Protein AF-A0A3L7WPY3-F1 (afdb_monomer)

Mean predicted aligned error: 15.62 Å

Sequence (156 aa):
MQTVILTTAVMLLVSCTPPAPRAAEPTIIVVPFGSDRTPTAIATAVAVAPARMMLGASKAQVDELLADWASRPDRTSTSTTDVYRYTRGVTMIVAFRNDQAIGVYVIDNPGAGVTGIAPALVAELSTLIGAEPDAADVISDEYGIREFGVGDVTSW

Foldseek 3Di:
DDDDDPDDDPPPPPPPPDPPPPDDDPPPPDDDPDDDDDDPDPPPPPPPPPLDAQAFAFPVVVCVLLVVWDKDWDPPDDPAKTWMWTDDQWIKIFIDGPRGTFKIKIFGDVVSVDQADDPVNQVVVCVNNVHHFDPVQWDADPSGTGMTMDGPPPPD

Structure (mmCIF, N/CA/C/O backbone):
data_AF-A0A3L7WPY3-F1
#
_entry.id   AF-A0A3L7WPY3-F1
#
loop_
_atom_site.group_PDB
_atom_site.id
_atom_site.type_symbol
_atom_site.label_atom_id
_atom_site.label_alt_id
_atom_site.label_comp_id
_atom_site.label_asym_id
_atom_site.label_entity_id
_atom_site.label_seq_id
_atom_site.pdbx_PDB_ins_code
_atom_site.Cartn_x
_atom_site.Cartn_y
_atom_site.Cartn_z
_atom_site.occupancy
_atom_site.B_iso_or_equiv
_atom_site.auth_seq_id
_atom_site.auth_comp_id
_atom_site.auth_asym_id
_atom_site.auth_atom_id
_atom_site.pdbx_PDB_model_num
ATOM 1 N N . MET A 1 1 ? -36.814 70.360 1.724 1.00 39.59 1 MET A N 1
ATOM 2 C CA . MET A 1 1 ? -35.964 69.817 0.641 1.00 39.59 1 MET A CA 1
ATOM 3 C C . MET A 1 1 ? -35.217 68.631 1.233 1.00 39.59 1 MET A C 1
ATOM 5 O O . MET A 1 1 ? -34.336 68.841 2.045 1.00 39.59 1 MET A O 1
ATOM 9 N N . GLN A 1 2 ? -35.859 67.469 1.283 1.00 34.12 2 GLN A N 1
ATOM 10 C CA . GLN A 1 2 ? -35.901 66.398 0.276 1.00 34.12 2 GLN A CA 1
ATOM 11 C C . GLN A 1 2 ? -34.873 65.311 0.629 1.00 34.12 2 GLN A C 1
ATOM 13 O O . GLN A 1 2 ? -33.680 65.434 0.385 1.00 34.12 2 GLN A O 1
ATOM 18 N N . THR A 1 3 ? -35.404 64.274 1.273 1.00 39.56 3 THR A N 1
ATOM 19 C CA . THR A 1 3 ? -34.808 62.970 1.556 1.00 39.56 3 THR A CA 1
ATOM 20 C C . THR A 1 3 ? -34.389 62.276 0.267 1.00 39.56 3 THR A C 1
ATOM 22 O O . THR A 1 3 ? -35.226 62.139 -0.622 1.00 39.56 3 THR A O 1
ATOM 25 N N . VAL A 1 4 ? -33.167 61.742 0.207 1.00 36.12 4 VAL A N 1
ATOM 26 C CA . VAL A 1 4 ? -32.859 60.552 -0.601 1.00 36.12 4 VAL A CA 1
ATOM 27 C C . VAL A 1 4 ? -31.816 59.723 0.150 1.00 36.12 4 VAL A C 1
ATOM 29 O O . VAL A 1 4 ? -30.646 60.084 0.230 1.00 36.12 4 VAL A O 1
ATOM 32 N N . ILE A 1 5 ? -32.263 58.616 0.737 1.00 40.72 5 ILE A N 1
ATOM 33 C CA . ILE A 1 5 ? -31.401 57.554 1.258 1.00 40.72 5 ILE A CA 1
ATOM 34 C C . ILE A 1 5 ? -31.015 56.717 0.034 1.00 40.72 5 ILE A C 1
ATOM 36 O O . ILE A 1 5 ? -31.866 56.021 -0.517 1.00 40.72 5 ILE A O 1
ATOM 40 N N . LEU A 1 6 ? -29.771 56.831 -0.442 1.00 34.12 6 LEU A N 1
ATOM 41 C CA . LEU A 1 6 ? -29.247 55.911 -1.452 1.00 34.12 6 LEU A CA 1
ATOM 42 C C . LEU A 1 6 ? -28.843 54.609 -0.756 1.00 34.12 6 LEU A C 1
ATOM 44 O O . LEU A 1 6 ? -27.791 54.506 -0.130 1.00 34.12 6 LEU A O 1
ATOM 48 N N . THR A 1 7 ? -29.717 53.618 -0.867 1.00 38.09 7 THR A N 1
ATOM 49 C CA . THR A 1 7 ? -29.456 52.224 -0.521 1.00 38.09 7 THR A CA 1
ATOM 50 C C . THR A 1 7 ? -28.472 51.653 -1.540 1.00 38.09 7 THR A C 1
ATOM 52 O O . THR A 1 7 ? -28.854 51.320 -2.661 1.00 38.09 7 THR A O 1
ATOM 55 N N . THR A 1 8 ? -27.194 51.551 -1.181 1.00 42.56 8 THR A N 1
ATOM 56 C CA . THR A 1 8 ? -26.212 50.818 -1.989 1.00 42.56 8 THR A CA 1
ATOM 57 C C . THR A 1 8 ? -26.528 49.329 -1.891 1.00 42.56 8 THR A C 1
ATOM 59 O O . THR A 1 8 ? -26.255 48.683 -0.881 1.00 42.56 8 THR A O 1
ATOM 62 N N . ALA A 1 9 ? -27.151 48.789 -2.936 1.00 40.97 9 ALA A N 1
ATOM 63 C CA . ALA A 1 9 ? -27.364 47.363 -3.097 1.00 40.97 9 ALA A CA 1
ATOM 64 C C . ALA A 1 9 ? -26.007 46.659 -3.260 1.00 40.97 9 ALA A C 1
ATOM 66 O O . ALA A 1 9 ? -25.288 46.884 -4.233 1.00 40.97 9 ALA A O 1
ATOM 67 N N . VAL A 1 10 ? -25.662 45.794 -2.306 1.00 39.97 10 VAL A N 1
ATOM 68 C CA . VAL A 1 10 ? -24.625 44.775 -2.486 1.00 39.97 10 VAL A CA 1
ATOM 69 C C . VAL A 1 10 ? -25.158 43.785 -3.519 1.00 39.97 10 VAL A C 1
ATOM 71 O O . VAL A 1 10 ? -26.059 42.995 -3.244 1.00 39.97 10 VAL A O 1
ATOM 74 N N . MET A 1 11 ? -24.629 43.866 -4.734 1.00 35.91 11 MET A N 1
ATOM 75 C CA . MET A 1 11 ? -24.881 42.895 -5.788 1.00 35.91 11 MET A CA 1
ATOM 76 C C . MET A 1 11 ? -24.088 41.627 -5.453 1.00 35.91 11 MET A C 1
ATOM 78 O O . MET A 1 11 ? -22.892 41.539 -5.725 1.00 35.91 11 MET A O 1
ATOM 82 N N . LEU A 1 12 ? -24.745 40.654 -4.816 1.00 36.09 12 LEU A N 1
ATOM 83 C CA . LEU A 1 12 ? -24.243 39.284 -4.733 1.00 36.09 12 LEU A CA 1
ATOM 84 C C . LEU A 1 12 ? -24.248 38.713 -6.160 1.00 36.09 12 LEU A C 1
ATOM 86 O O . LEU A 1 12 ? -25.277 38.264 -6.663 1.00 36.09 12 LEU A O 1
ATOM 90 N N . LEU A 1 13 ? -23.102 38.748 -6.837 1.00 35.34 13 LEU A N 1
ATOM 91 C CA . LEU A 1 13 ? -22.866 37.907 -8.006 1.00 35.34 13 LEU A CA 1
ATOM 92 C C . LEU A 1 13 ? -22.699 36.470 -7.504 1.00 35.34 13 LEU A C 1
ATOM 94 O O . LEU A 1 13 ? -21.599 36.003 -7.225 1.00 35.34 13 LEU A O 1
ATOM 98 N N . VAL A 1 14 ? -23.826 35.772 -7.359 1.00 41.03 14 VAL A N 1
ATOM 99 C CA . VAL A 1 14 ? -23.842 34.310 -7.365 1.00 41.03 14 VAL A CA 1
ATOM 100 C C . VAL A 1 14 ? -23.455 33.903 -8.781 1.00 41.03 14 VAL A C 1
ATOM 102 O O . VAL A 1 14 ? -24.296 33.859 -9.678 1.00 41.03 14 VAL A O 1
ATOM 105 N N . SER A 1 15 ? -22.168 33.644 -9.001 1.00 34.88 15 SER A N 1
ATOM 106 C CA . SER A 1 15 ? -21.722 32.886 -10.166 1.00 34.88 15 SER A CA 1
ATOM 107 C C . SER A 1 15 ? -22.283 31.477 -10.023 1.00 34.88 15 SER A C 1
ATOM 109 O O . SER A 1 15 ? -21.676 30.594 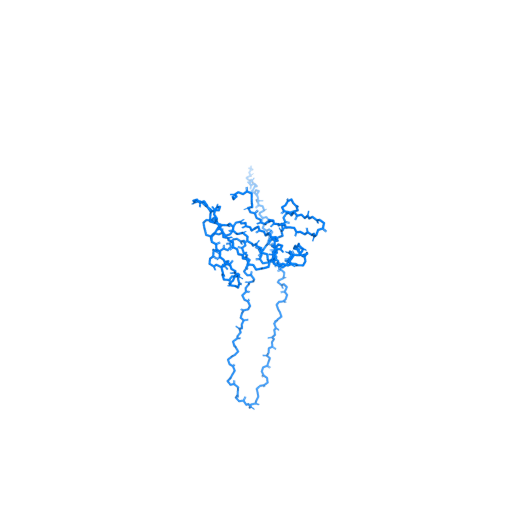-9.421 1.00 34.88 15 SER A O 1
ATOM 111 N N . CYS A 1 16 ? -23.498 31.289 -10.531 1.00 35.88 16 CYS A N 1
ATOM 112 C CA . CYS A 1 16 ? -24.080 29.987 -10.789 1.00 35.88 16 CYS A CA 1
ATOM 113 C C . CYS A 1 16 ? -23.313 29.409 -11.984 1.00 35.88 16 CYS A C 1
ATOM 115 O O . CYS A 1 16 ? -23.744 29.507 -13.130 1.00 35.88 16 CYS A O 1
ATOM 117 N N . THR A 1 17 ? -22.106 28.905 -11.729 1.00 46.78 17 THR A N 1
ATOM 118 C CA . THR A 1 17 ? -21.395 28.085 -12.703 1.00 46.78 17 THR A CA 1
ATOM 119 C C . THR A 1 17 ? -22.249 26.832 -12.891 1.00 46.78 17 THR A C 1
ATOM 121 O O . THR A 1 17 ? -22.473 26.118 -11.908 1.00 46.78 17 THR A O 1
ATOM 124 N N . PRO A 1 18 ? -22.788 26.562 -14.092 1.00 49.62 18 PRO A N 1
ATOM 125 C CA . PRO A 1 18 ? -23.481 25.306 -14.325 1.00 49.62 18 PRO A CA 1
ATOM 126 C C . PRO A 1 18 ? -22.489 24.168 -14.053 1.00 49.62 18 PRO A C 1
ATOM 128 O O . PRO A 1 18 ? -21.323 24.289 -14.447 1.00 49.62 18 PRO A O 1
ATOM 131 N N . PRO A 1 19 ? -22.889 23.070 -13.386 1.00 47.84 19 PRO A N 1
ATOM 132 C CA . PRO A 1 19 ? -22.050 21.885 -13.385 1.00 47.84 19 PRO A CA 1
ATOM 133 C C . PRO A 1 19 ? -21.775 21.526 -14.848 1.00 47.84 19 PRO A C 1
ATOM 135 O O . PRO A 1 19 ? -22.696 21.493 -15.669 1.00 47.84 19 PRO A O 1
ATOM 138 N N . ALA A 1 20 ? -20.491 21.353 -15.163 1.00 45.81 20 ALA A N 1
ATOM 139 C CA . ALA A 1 20 ? -19.997 20.992 -16.483 1.00 45.81 20 ALA A CA 1
ATOM 140 C C . ALA A 1 20 ? -20.884 19.905 -17.119 1.00 45.81 20 ALA A C 1
ATOM 142 O O . ALA A 1 20 ? -21.354 19.017 -16.397 1.00 45.81 20 ALA A O 1
ATOM 143 N N . PRO A 1 21 ? -21.134 19.953 -18.443 1.00 44.84 21 PRO A N 1
ATOM 144 C CA . PRO A 1 21 ? -21.927 18.931 -19.105 1.00 44.84 21 PRO A CA 1
ATOM 145 C C . PRO A 1 21 ? -21.288 17.578 -18.810 1.00 44.84 21 PRO A C 1
ATOM 147 O O . PRO A 1 21 ? -20.135 17.332 -19.169 1.00 44.84 21 PRO A O 1
ATOM 150 N N . ARG A 1 22 ? -22.036 16.730 -18.094 1.00 43.66 22 ARG A N 1
ATOM 151 C CA . ARG A 1 22 ? -21.692 15.330 -17.874 1.00 43.66 22 ARG A CA 1
ATOM 152 C C . ARG A 1 22 ? -21.294 14.755 -19.226 1.00 43.66 22 ARG A C 1
ATOM 154 O O . ARG A 1 22 ? -22.096 14.780 -20.161 1.00 43.66 22 ARG A O 1
ATOM 161 N N . ALA A 1 23 ? -20.044 14.309 -19.322 1.00 44.44 23 ALA A N 1
ATOM 162 C CA . ALA A 1 23 ? -19.583 13.506 -20.437 1.00 44.44 23 ALA A CA 1
ATOM 163 C C . ALA A 1 23 ? -20.633 12.417 -20.673 1.00 44.44 23 ALA A C 1
ATOM 165 O O . ALA A 1 23 ? -21.036 11.733 -19.733 1.00 44.44 23 ALA A O 1
ATOM 166 N N . ALA A 1 24 ? -21.141 12.377 -21.901 1.00 46.28 24 ALA A N 1
ATOM 167 C CA . ALA A 1 24 ? -22.245 11.538 -22.320 1.00 46.28 24 ALA A CA 1
ATOM 168 C C . ALA A 1 24 ? -22.048 10.095 -21.839 1.00 46.28 24 ALA A C 1
ATOM 170 O O . ALA A 1 24 ? -21.185 9.372 -22.334 1.00 46.28 24 ALA A O 1
ATOM 171 N N . GLU A 1 25 ? -22.867 9.679 -20.879 1.00 49.03 25 GLU A N 1
ATOM 172 C CA . GLU A 1 25 ? -23.068 8.268 -20.587 1.00 49.03 25 GLU A CA 1
ATOM 173 C C . GLU A 1 25 ? -23.710 7.657 -21.845 1.00 49.03 25 GLU A C 1
ATOM 175 O O . GLU A 1 25 ? -24.690 8.221 -22.353 1.00 49.03 25 GLU A O 1
ATOM 180 N N . PRO A 1 26 ? -23.180 6.558 -22.415 1.00 42.28 26 PRO A N 1
ATOM 181 C CA . PRO A 1 26 ? -23.787 5.949 -23.587 1.00 42.28 26 PRO A CA 1
ATOM 182 C C . PRO A 1 26 ? -25.178 5.436 -23.205 1.00 42.28 26 PRO A C 1
ATOM 184 O O . PRO A 1 26 ? -25.334 4.376 -22.603 1.00 42.28 26 PRO A O 1
ATOM 187 N N . THR A 1 27 ? -26.209 6.204 -23.555 1.00 39.09 27 THR A N 1
ATOM 188 C CA . THR A 1 27 ? -27.598 5.757 -23.468 1.00 39.09 27 THR A CA 1
ATOM 189 C C . THR A 1 27 ? -27.799 4.728 -24.573 1.00 39.09 27 THR A C 1
ATOM 191 O O . THR A 1 27 ? -28.094 5.069 -25.718 1.00 39.09 27 THR A O 1
ATOM 194 N N . ILE A 1 28 ? -27.594 3.451 -24.254 1.00 48.25 28 ILE A N 1
ATOM 195 C CA . ILE A 1 28 ? -27.976 2.355 -25.142 1.00 48.25 28 ILE A CA 1
ATOM 196 C C . ILE A 1 28 ? -29.502 2.250 -25.076 1.00 48.25 28 ILE A C 1
ATOM 198 O O . ILE A 1 28 ? -30.066 1.658 -24.158 1.00 48.25 28 ILE A O 1
ATOM 202 N N . ILE A 1 29 ? -30.184 2.850 -26.052 1.00 45.78 29 ILE A N 1
ATOM 203 C CA . ILE A 1 29 ? -31.617 2.638 -26.264 1.00 45.78 29 ILE A CA 1
ATOM 204 C C . ILE A 1 29 ? -31.768 1.288 -26.969 1.00 45.78 29 ILE A C 1
ATOM 206 O O . ILE A 1 29 ? -31.647 1.192 -28.190 1.00 45.78 29 ILE A O 1
ATOM 210 N N . VAL A 1 30 ? -32.015 0.225 -26.203 1.00 43.09 3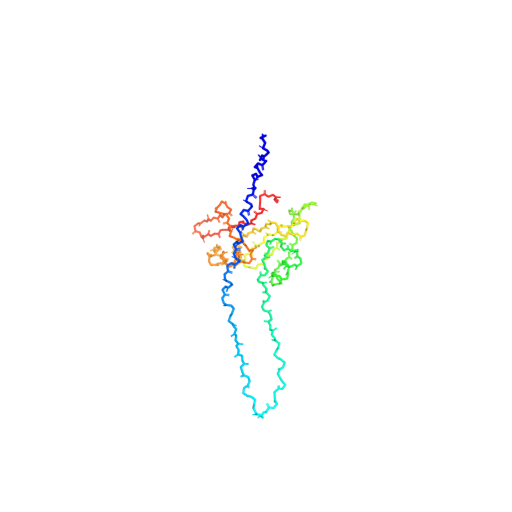0 VAL A N 1
ATOM 211 C CA . VAL A 1 30 ? -32.445 -1.058 -26.769 1.00 43.09 30 VAL A CA 1
ATOM 212 C C . VAL A 1 30 ? -33.935 -0.951 -27.080 1.00 43.09 30 VAL A C 1
ATOM 214 O O . VAL A 1 30 ? -34.772 -0.998 -26.182 1.00 43.09 30 VAL A O 1
ATOM 217 N N . VAL A 1 31 ? -34.274 -0.789 -28.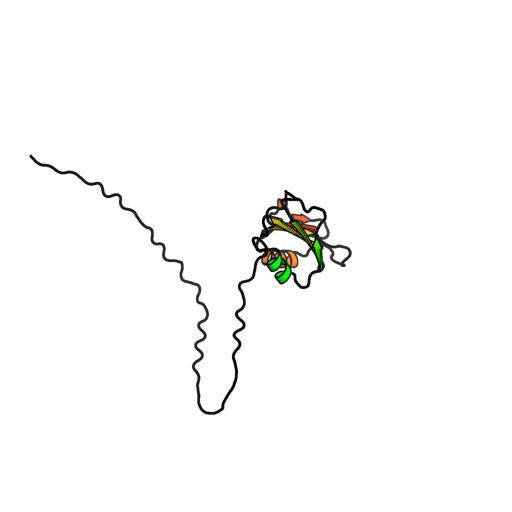358 1.00 35.69 31 VAL A N 1
ATOM 218 C CA . VAL A 1 31 ? -35.654 -0.913 -28.846 1.00 35.69 31 VAL A CA 1
ATOM 219 C C . VAL A 1 31 ? -35.963 -2.408 -28.992 1.00 35.69 31 VAL A C 1
ATOM 221 O O . VAL A 1 31 ? -35.287 -3.073 -29.782 1.00 35.69 31 VAL A O 1
ATOM 224 N N . PRO A 1 32 ? -36.939 -2.988 -28.271 1.00 42.69 32 PRO A N 1
ATOM 225 C CA . PRO A 1 32 ? -37.297 -4.378 -28.496 1.00 42.69 32 PRO A CA 1
ATOM 226 C C . PRO A 1 32 ? -38.131 -4.485 -29.777 1.00 42.69 32 PRO A C 1
ATOM 228 O O . PRO A 1 32 ? -39.295 -4.088 -29.808 1.00 42.69 32 PRO A O 1
ATOM 231 N N . PHE A 1 33 ? -37.570 -5.081 -30.831 1.00 34.38 33 PHE A N 1
ATOM 232 C CA . PHE A 1 33 ? -38.401 -5.742 -31.837 1.00 34.38 33 PHE A CA 1
ATOM 233 C C . PHE A 1 33 ? -38.902 -7.051 -31.227 1.00 34.38 33 PHE A C 1
ATOM 235 O O . PHE A 1 33 ? -38.246 -8.088 -31.282 1.00 34.38 33 PHE A O 1
ATOM 242 N N . GLY A 1 34 ? -40.059 -6.974 -30.575 1.00 37.75 34 GLY A N 1
ATOM 243 C CA . GLY A 1 34 ? -40.808 -8.141 -30.149 1.00 37.75 34 GLY A CA 1
ATOM 244 C C . GLY A 1 34 ? -41.711 -8.615 -31.277 1.00 37.75 34 GLY A C 1
ATOM 245 O O . GLY A 1 34 ? -42.620 -7.896 -31.683 1.00 37.75 34 GLY A O 1
ATOM 246 N N . SER A 1 35 ? -41.508 -9.843 -31.737 1.00 45.38 35 SER A N 1
ATOM 247 C CA . SER A 1 35 ? -42.625 -10.762 -31.951 1.00 45.38 35 SER A CA 1
ATOM 248 C C . SER A 1 35 ? -42.115 -12.195 -31.881 1.00 45.38 35 SER A C 1
ATOM 250 O O . SER A 1 35 ? -41.256 -12.604 -32.655 1.00 45.38 35 SER A O 1
ATOM 252 N N . ASP A 1 36 ? -42.677 -12.917 -30.917 1.00 47.09 36 ASP A N 1
ATOM 253 C CA . ASP A 1 36 ? -42.679 -14.371 -30.806 1.00 47.09 36 ASP A CA 1
ATOM 254 C C . ASP A 1 36 ? -41.328 -15.082 -30.677 1.00 47.09 36 ASP A C 1
ATOM 256 O O . ASP A 1 36 ? -40.771 -15.624 -31.631 1.00 47.09 36 ASP A O 1
ATOM 260 N N . ARG A 1 37 ? -40.848 -15.138 -29.432 1.00 44.84 37 ARG A N 1
ATOM 261 C CA . ARG A 1 37 ? -40.338 -16.347 -28.759 1.00 44.84 37 ARG A CA 1
ATOM 262 C C . ARG A 1 37 ? -39.927 -15.942 -27.354 1.00 44.84 37 ARG A C 1
ATOM 264 O O . ARG A 1 37 ? -39.049 -15.105 -27.190 1.00 44.84 37 ARG A O 1
ATOM 271 N N . THR A 1 38 ? -40.584 -16.511 -26.353 1.00 48.50 38 THR A N 1
ATOM 272 C CA . THR A 1 38 ? -40.305 -16.315 -24.928 1.00 48.50 38 THR A CA 1
ATOM 273 C C . THR A 1 38 ? -38.801 -16.372 -24.635 1.00 48.50 38 THR A C 1
ATOM 275 O O . THR A 1 38 ? -38.193 -17.413 -24.891 1.00 48.50 38 THR A O 1
ATOM 278 N N . PRO A 1 39 ? -38.199 -15.333 -24.027 1.00 44.06 39 PRO A N 1
ATOM 279 C CA . PRO A 1 39 ? -36.943 -15.496 -23.325 1.00 44.06 39 PRO A CA 1
ATOM 280 C C . PRO A 1 39 ? -37.143 -15.088 -21.866 1.00 44.06 39 PRO A C 1
ATOM 282 O O . PRO A 1 39 ? -37.192 -13.908 -21.519 1.00 44.06 39 PRO A O 1
ATOM 285 N N . THR A 1 40 ? -37.217 -16.084 -20.987 1.00 45.31 40 THR A N 1
ATOM 286 C CA . THR A 1 40 ? -36.824 -15.892 -19.592 1.00 45.31 40 THR A CA 1
ATOM 287 C C . THR A 1 40 ? -35.322 -15.616 -19.600 1.00 45.31 40 THR A C 1
ATOM 289 O O . THR A 1 40 ? -34.518 -16.542 -19.611 1.00 45.31 40 THR A O 1
ATOM 292 N N . ALA A 1 41 ? -34.934 -14.346 -19.654 1.00 45.06 41 ALA A N 1
ATOM 293 C CA . ALA A 1 41 ? -33.560 -13.919 -19.441 1.00 45.06 41 ALA A CA 1
ATOM 294 C C . ALA A 1 41 ? -33.583 -12.775 -18.431 1.00 45.06 41 ALA A C 1
ATOM 296 O O . ALA A 1 41 ? -33.876 -11.626 -18.753 1.00 45.06 41 ALA A O 1
ATOM 297 N N . ILE A 1 42 ? -33.319 -13.131 -17.176 1.00 39.78 42 ILE A N 1
ATOM 298 C CA . ILE A 1 42 ? -33.053 -12.190 -16.097 1.00 39.78 42 ILE A CA 1
ATOM 299 C C . ILE A 1 42 ? -31.701 -11.567 -16.447 1.00 39.78 42 ILE A C 1
ATOM 301 O O . ILE A 1 42 ? -30.656 -12.184 -16.254 1.00 39.78 42 ILE A O 1
ATOM 305 N N . ALA A 1 43 ? -31.717 -10.387 -17.062 1.00 40.34 43 ALA A N 1
ATOM 306 C CA . ALA A 1 43 ? -30.509 -9.609 -17.267 1.00 40.34 43 ALA A CA 1
ATOM 307 C C . ALA A 1 43 ? -30.056 -9.098 -15.895 1.00 40.34 43 ALA A C 1
ATOM 309 O O . ALA A 1 43 ? -30.480 -8.038 -15.438 1.00 40.34 43 ALA A O 1
ATOM 310 N N . THR A 1 44 ? -29.228 -9.885 -15.207 1.00 43.66 44 THR A N 1
ATOM 311 C CA . THR A 1 44 ? -28.453 -9.402 -14.067 1.00 43.66 44 THR A CA 1
ATOM 312 C C . THR A 1 44 ? -27.486 -8.359 -14.610 1.00 43.66 44 THR A C 1
ATOM 314 O O . THR A 1 44 ? -26.420 -8.686 -15.128 1.00 43.66 44 THR A O 1
ATOM 317 N N . ALA A 1 45 ? -27.892 -7.094 -14.546 1.00 46.25 45 ALA A N 1
ATOM 318 C CA . ALA A 1 45 ? -26.993 -5.973 -14.718 1.00 46.25 45 ALA A CA 1
ATOM 319 C C . ALA A 1 45 ? -25.938 -6.075 -13.612 1.00 46.25 45 ALA A C 1
ATOM 321 O O . ALA A 1 45 ? -26.213 -5.788 -12.447 1.00 46.25 45 ALA A O 1
ATOM 322 N N . VAL A 1 46 ? -24.741 -6.542 -13.963 1.00 40.44 46 VAL A N 1
ATOM 323 C CA . VAL A 1 46 ? -23.575 -6.409 -13.094 1.00 40.44 46 VAL A CA 1
ATOM 324 C C . VAL A 1 46 ? -23.249 -4.923 -13.087 1.00 40.44 46 VAL A C 1
ATOM 326 O O . VAL A 1 46 ? -22.601 -4.408 -13.996 1.00 40.44 46 VAL A O 1
ATOM 329 N N . ALA A 1 47 ? -23.787 -4.213 -12.098 1.00 39.84 47 ALA A N 1
ATOM 330 C CA . ALA A 1 47 ? -23.340 -2.874 -11.778 1.00 39.84 47 ALA A CA 1
ATOM 331 C C . ALA A 1 47 ? -21.838 -2.968 -11.493 1.00 39.84 47 ALA A C 1
ATOM 333 O O . ALA A 1 47 ? -21.426 -3.595 -10.516 1.00 39.84 47 ALA A O 1
ATOM 334 N N . VAL A 1 48 ? -21.016 -2.399 -12.374 1.00 43.03 48 VAL A N 1
ATOM 335 C CA . VAL A 1 48 ? -19.591 -2.222 -12.105 1.00 43.03 48 VAL A CA 1
ATOM 336 C C . VAL A 1 48 ? -19.524 -1.215 -10.963 1.00 43.03 48 VAL A C 1
ATOM 338 O O . VAL A 1 48 ? -19.787 -0.028 -11.159 1.00 43.03 48 VAL A O 1
ATOM 341 N N . ALA A 1 49 ? -19.299 -1.713 -9.746 1.00 44.88 49 ALA A N 1
ATOM 342 C CA . ALA A 1 49 ? -19.115 -0.878 -8.570 1.00 44.88 49 ALA A CA 1
ATOM 343 C C . ALA A 1 49 ? -18.026 0.170 -8.867 1.00 44.88 49 ALA A C 1
ATOM 345 O O . ALA A 1 49 ? -17.072 -0.151 -9.584 1.00 44.88 49 ALA A O 1
ATOM 346 N N . PRO A 1 50 ? -18.143 1.408 -8.349 1.00 49.84 50 PRO A N 1
ATOM 347 C CA . PRO A 1 50 ? -17.065 2.381 -8.488 1.00 49.84 50 PRO A CA 1
ATOM 348 C C . PRO A 1 50 ? -15.769 1.735 -7.995 1.00 49.84 50 PRO A C 1
ATOM 350 O O . PRO A 1 50 ? -15.797 1.037 -6.977 1.00 49.84 50 PRO A O 1
ATOM 353 N N . ALA A 1 51 ? -14.669 1.929 -8.729 1.00 57.72 51 ALA A N 1
ATOM 354 C CA . ALA A 1 51 ? -13.357 1.433 -8.327 1.00 57.72 51 ALA A CA 1
ATOM 355 C C . ALA A 1 51 ? -13.095 1.898 -6.888 1.00 57.72 51 ALA A C 1
ATOM 357 O O . ALA A 1 51 ? -12.937 3.093 -6.635 1.00 57.72 51 ALA A O 1
ATOM 358 N N . ARG A 1 52 ? -13.173 0.969 -5.929 1.00 67.00 52 ARG A N 1
ATOM 359 C CA . ARG A 1 52 ? -12.940 1.282 -4.522 1.00 67.00 52 ARG A CA 1
ATOM 360 C C . ARG A 1 52 ? -11.441 1.524 -4.389 1.00 67.00 52 ARG A C 1
ATOM 362 O O . ARG A 1 52 ? -10.653 0.616 -4.621 1.00 67.00 52 ARG A O 1
ATOM 369 N N . MET A 1 53 ? -11.072 2.761 -4.089 1.00 88.75 53 MET A N 1
ATOM 370 C CA . MET A 1 53 ? -9.689 3.151 -3.824 1.00 88.75 53 MET A CA 1
ATOM 371 C C . MET A 1 53 ? -9.334 2.794 -2.383 1.00 88.75 53 MET A C 1
ATOM 373 O O . MET A 1 53 ? -10.210 2.827 -1.516 1.00 88.75 53 MET A O 1
ATOM 377 N N . MET A 1 54 ? -8.075 2.440 -2.120 1.00 93.44 54 MET A N 1
ATOM 378 C CA . MET A 1 54 ? -7.665 2.049 -0.770 1.00 93.44 54 MET A CA 1
ATOM 379 C C . MET A 1 54 ? -7.601 3.225 0.199 1.00 93.44 54 MET A C 1
ATOM 381 O O . MET A 1 54 ? -8.033 3.073 1.336 1.00 93.44 54 MET A O 1
ATOM 385 N N . LEU A 1 55 ? -7.054 4.377 -0.202 1.00 93.38 55 LEU A N 1
ATOM 386 C CA . LEU A 1 55 ? -6.926 5.516 0.709 1.00 93.38 55 LEU A CA 1
ATOM 387 C C . LEU A 1 55 ? -8.303 6.013 1.163 1.00 93.38 55 LEU A C 1
ATOM 389 O O . LEU A 1 55 ? -9.209 6.232 0.361 1.00 93.38 55 LEU A O 1
ATOM 393 N N . GLY A 1 56 ? -8.458 6.169 2.478 1.00 93.00 56 GLY A N 1
ATOM 394 C CA . GLY A 1 56 ? -9.724 6.498 3.130 1.00 93.00 56 GLY A CA 1
ATOM 395 C C . GLY A 1 56 ? -10.696 5.321 3.285 1.00 93.00 56 GLY A C 1
ATOM 396 O O . GLY A 1 56 ? -11.717 5.478 3.955 1.00 93.00 56 GLY A O 1
ATOM 397 N N . ALA A 1 57 ? -10.402 4.147 2.718 1.00 95.25 57 ALA A N 1
ATOM 398 C CA . ALA A 1 57 ? -11.225 2.957 2.899 1.00 95.25 57 ALA A CA 1
ATOM 399 C C . ALA A 1 57 ? -11.009 2.317 4.276 1.00 95.25 57 ALA A C 1
ATOM 401 O O . ALA A 1 57 ? -9.933 2.405 4.872 1.00 95.25 57 ALA A O 1
ATOM 402 N N . SER A 1 58 ? -12.044 1.633 4.760 1.00 96.44 58 SER A N 1
ATOM 403 C CA . SER A 1 58 ? -11.969 0.834 5.987 1.00 96.44 58 SER A CA 1
ATOM 404 C C . SER A 1 58 ? -11.094 -0.399 5.836 1.00 96.44 58 SER A C 1
ATOM 406 O O . SER A 1 58 ? -10.867 -0.881 4.721 1.00 96.44 58 SER A O 1
ATOM 408 N N . LYS A 1 59 ? -10.650 -0.973 6.961 1.00 95.50 59 LYS A N 1
ATOM 409 C CA . LYS A 1 59 ? -9.861 -2.209 6.942 1.00 95.50 59 LYS A CA 1
ATOM 410 C C . LYS A 1 59 ? -10.581 -3.334 6.203 1.00 95.50 59 LYS A C 1
ATOM 412 O O . LYS A 1 59 ? -9.972 -4.004 5.375 1.00 95.50 59 LYS A O 1
ATOM 417 N N . ALA A 1 60 ? -11.881 -3.487 6.446 1.00 95.69 60 ALA A N 1
ATOM 418 C CA . ALA A 1 60 ? -12.700 -4.502 5.787 1.00 95.69 60 ALA A CA 1
ATOM 419 C C . ALA A 1 60 ? -12.791 -4.290 4.265 1.00 95.69 60 ALA A C 1
ATOM 421 O O . ALA A 1 60 ? -12.747 -5.248 3.500 1.00 95.69 60 ALA A O 1
ATOM 422 N N . GLN A 1 6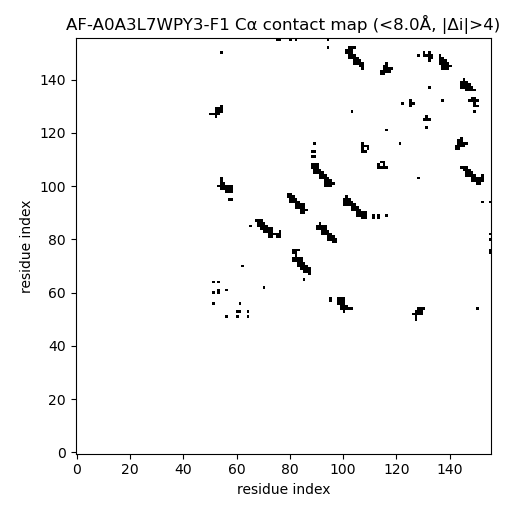1 ? -12.882 -3.037 3.813 1.00 95.56 61 GLN A N 1
ATOM 423 C CA . GLN A 1 61 ? -12.896 -2.714 2.384 1.00 95.56 61 GLN A CA 1
ATOM 424 C C . GLN A 1 61 ? -11.538 -2.968 1.726 1.00 95.56 61 GLN A C 1
ATOM 426 O O . GLN A 1 61 ? -11.500 -3.454 0.598 1.00 95.56 61 GLN A O 1
ATOM 431 N N . VAL A 1 62 ? -10.434 -2.672 2.419 1.00 95.75 62 VAL A N 1
ATOM 432 C CA . VAL A 1 62 ? -9.086 -3.005 1.937 1.00 95.75 62 VAL A CA 1
ATOM 433 C C . VAL A 1 62 ? -8.887 -4.521 1.875 1.00 95.75 62 VAL A C 1
ATOM 435 O O . VAL A 1 62 ? -8.346 -5.014 0.891 1.00 95.75 62 VAL A O 1
ATOM 438 N N . ASP A 1 63 ? -9.376 -5.275 2.863 1.00 95.81 63 ASP A N 1
ATOM 439 C CA . ASP A 1 63 ? -9.345 -6.743 2.832 1.00 95.81 63 ASP A CA 1
ATOM 440 C C . ASP A 1 63 ? -10.147 -7.317 1.659 1.00 95.81 63 ASP A C 1
ATOM 442 O O . ASP A 1 63 ? -9.703 -8.268 1.024 1.00 95.81 63 ASP A O 1
ATOM 446 N N . GLU A 1 64 ? -11.308 -6.736 1.343 1.00 95.19 64 GLU A N 1
ATOM 447 C CA . GLU A 1 64 ? -12.118 -7.147 0.191 1.00 95.19 64 GLU A CA 1
ATOM 448 C C . GLU A 1 64 ? -11.405 -6.842 -1.137 1.00 95.19 64 GLU A C 1
ATOM 450 O O . GLU A 1 64 ? -11.400 -7.675 -2.042 1.00 95.19 64 GLU A O 1
ATOM 455 N N . LEU A 1 65 ? -10.754 -5.678 -1.244 1.00 93.75 65 LEU A N 1
ATOM 456 C CA . LEU A 1 65 ? -9.949 -5.294 -2.411 1.00 93.75 65 LEU A CA 1
ATOM 457 C C . LEU A 1 65 ? -8.734 -6.204 -2.619 1.00 93.75 65 LEU A C 1
ATOM 459 O O . LEU A 1 65 ? -8.358 -6.497 -3.754 1.00 93.75 65 LEU A O 1
ATOM 463 N N . LEU A 1 66 ? -8.118 -6.644 -1.523 1.00 95.00 66 LEU A N 1
ATOM 464 C CA . LEU A 1 66 ? -6.903 -7.452 -1.510 1.00 95.00 66 LEU A CA 1
ATOM 465 C C . LEU A 1 66 ? -7.187 -8.905 -1.105 1.00 95.00 66 LEU A C 1
ATOM 467 O O . LEU A 1 66 ? -6.308 -9.566 -0.559 1.00 95.00 66 LEU A O 1
ATOM 471 N N . ALA A 1 67 ? -8.384 -9.424 -1.391 1.00 94.00 67 ALA A N 1
ATOM 472 C CA . ALA A 1 67 ? -8.826 -10.739 -0.912 1.00 94.00 67 ALA A CA 1
ATOM 473 C C . ALA A 1 67 ? -7.909 -11.902 -1.343 1.00 94.00 67 ALA A C 1
ATOM 475 O O . ALA A 1 67 ? -7.765 -12.884 -0.616 1.00 94.00 67 ALA A O 1
ATOM 476 N N . ASP A 1 68 ? -7.246 -11.771 -2.495 1.00 94.56 68 ASP A N 1
ATOM 477 C CA . ASP A 1 68 ? -6.289 -12.758 -3.016 1.00 94.56 68 ASP A CA 1
ATOM 478 C C . ASP A 1 68 ? -4.857 -12.589 -2.465 1.00 94.56 68 ASP A C 1
ATOM 480 O O . ASP A 1 68 ? -3.935 -13.293 -2.885 1.00 94.56 68 ASP A O 1
ATOM 484 N N . TRP A 1 69 ? -4.625 -11.623 -1.573 1.00 95.38 69 TRP A N 1
ATOM 485 C CA . TRP A 1 69 ? -3.314 -11.335 -0.995 1.00 95.38 69 TRP A CA 1
ATOM 486 C C . TRP A 1 69 ? -3.191 -11.955 0.394 1.00 95.38 69 TRP A C 1
ATOM 488 O O . TRP A 1 69 ? -4.123 -11.951 1.197 1.00 95.38 69 TRP A O 1
ATOM 498 N N . ALA A 1 70 ? -1.994 -12.438 0.728 1.00 93.81 70 ALA A N 1
ATOM 499 C CA . ALA A 1 70 ? -1.728 -12.911 2.080 1.00 93.81 70 ALA A CA 1
ATOM 500 C C . ALA A 1 70 ? -1.669 -11.714 3.042 1.00 93.81 70 ALA A C 1
ATOM 502 O O . ALA A 1 70 ? -0.732 -10.921 2.958 1.00 93.81 70 ALA A O 1
ATOM 503 N N . SER A 1 71 ? -2.648 -11.599 3.945 1.00 96.31 71 SER A N 1
ATOM 504 C CA . SER A 1 71 ? -2.750 -10.515 4.932 1.00 96.31 71 SER A CA 1
ATOM 505 C C . SER A 1 71 ? -2.290 -10.960 6.321 1.00 96.31 71 SER A C 1
ATOM 507 O O . SER A 1 71 ? -2.614 -12.060 6.778 1.00 96.31 71 SER A O 1
ATOM 509 N N . ARG A 1 72 ? -1.538 -10.102 7.016 1.00 95.25 72 ARG A N 1
ATOM 510 C CA . ARG A 1 72 ? -1.190 -10.277 8.432 1.00 95.25 72 ARG A CA 1
ATOM 511 C C . ARG A 1 72 ? -0.998 -8.929 9.135 1.00 95.25 72 ARG A C 1
ATOM 513 O O . ARG A 1 72 ? -0.541 -7.986 8.489 1.00 95.25 72 ARG A O 1
ATOM 520 N N . PRO A 1 73 ? -1.263 -8.834 10.448 1.00 93.12 73 PRO A N 1
ATOM 521 C CA . PRO A 1 73 ? -0.872 -7.669 11.234 1.00 93.12 73 PRO A CA 1
ATOM 522 C C . PRO A 1 73 ? 0.646 -7.458 11.188 1.00 93.12 73 PRO A C 1
ATOM 524 O O . PRO A 1 73 ? 1.416 -8.426 11.211 1.00 93.12 73 PRO A O 1
ATOM 527 N N . ASP A 1 74 ? 1.076 -6.201 11.141 1.00 91.06 74 ASP A N 1
ATOM 528 C CA . ASP A 1 74 ? 2.476 -5.817 11.281 1.00 91.06 74 ASP A CA 1
ATOM 529 C C . ASP A 1 74 ? 2.803 -5.458 12.740 1.00 91.06 74 ASP A C 1
ATOM 531 O O . ASP A 1 74 ? 1.950 -5.014 13.514 1.00 91.06 74 ASP A O 1
ATOM 535 N N . ARG A 1 75 ? 4.063 -5.671 13.126 1.00 86.00 75 ARG A N 1
ATOM 536 C CA . ARG A 1 75 ? 4.556 -5.432 14.490 1.00 86.00 75 ARG A CA 1
ATOM 537 C C . ARG A 1 75 ? 4.713 -3.947 14.808 1.00 86.00 75 A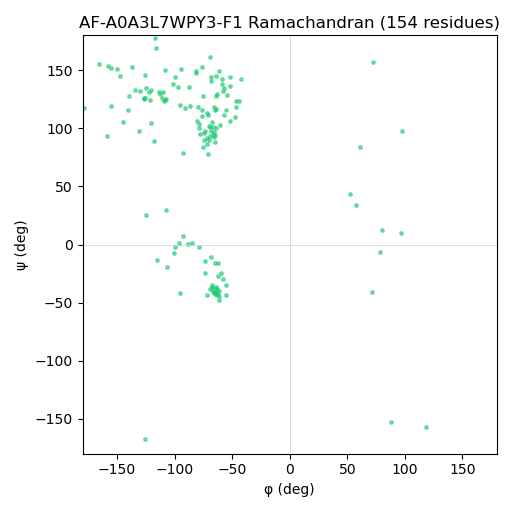RG A C 1
ATOM 539 O O . ARG A 1 75 ? 4.873 -3.621 15.978 1.00 86.00 75 ARG A O 1
ATOM 546 N N . THR A 1 76 ? 4.683 -3.084 13.796 1.00 83.06 76 THR A N 1
ATOM 547 C CA . THR A 1 76 ? 4.739 -1.622 13.945 1.00 83.06 76 THR A CA 1
ATOM 548 C C . THR A 1 76 ? 3.400 -1.001 14.347 1.00 83.06 76 THR A C 1
ATOM 550 O O . THR A 1 76 ? 3.330 0.199 14.583 1.00 83.06 76 THR A O 1
ATOM 553 N N . SER A 1 77 ? 2.332 -1.798 14.474 1.00 83.88 77 SER A N 1
ATOM 554 C CA . SER A 1 77 ? 1.046 -1.310 14.983 1.00 83.88 77 SER A CA 1
ATOM 555 C C . SER A 1 77 ? 1.201 -0.681 16.376 1.00 83.88 77 SER A C 1
ATOM 557 O O . SER A 1 77 ? 1.839 -1.246 17.268 1.00 83.88 77 SER A O 1
ATOM 559 N N . THR A 1 78 ? 0.584 0.480 16.576 1.00 85.25 78 THR A N 1
ATOM 560 C CA . THR A 1 78 ? 0.560 1.237 17.835 1.00 85.25 78 THR A CA 1
ATOM 561 C C . THR A 1 78 ? -0.871 1.347 18.364 1.00 85.25 78 THR A C 1
ATOM 563 O O . THR A 1 78 ? -1.817 0.907 17.720 1.00 85.25 78 THR A O 1
ATOM 566 N N . SER A 1 79 ? -1.075 1.966 19.533 1.00 82.12 79 SER A N 1
ATOM 567 C CA . SER A 1 79 ? -2.426 2.174 20.084 1.00 82.12 79 SER A CA 1
ATOM 568 C C . SER A 1 79 ? -3.311 3.110 19.251 1.00 82.12 79 SER A C 1
ATOM 570 O O . SER A 1 79 ? -4.517 3.159 19.478 1.00 82.12 79 SER A O 1
ATOM 572 N N . THR A 1 80 ? -2.725 3.881 18.332 1.00 85.75 80 THR A N 1
ATOM 573 C CA . THR A 1 80 ? -3.432 4.871 17.504 1.00 85.75 80 THR A CA 1
ATOM 574 C C . THR A 1 80 ? -3.421 4.542 16.018 1.00 85.75 80 THR A C 1
ATOM 576 O O . THR A 1 80 ? -4.163 5.169 15.260 1.00 85.75 80 THR A O 1
ATOM 579 N N . THR A 1 81 ? -2.579 3.598 15.603 1.00 91.25 81 THR A N 1
ATOM 580 C CA . THR A 1 81 ? -2.384 3.244 14.200 1.00 91.25 81 THR A CA 1
ATOM 581 C C . THR A 1 81 ? -2.230 1.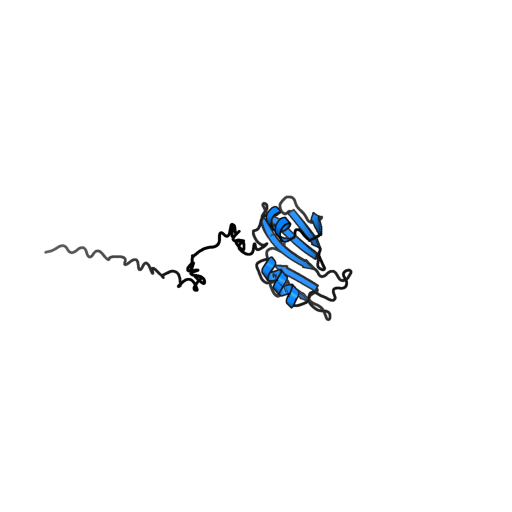737 14.081 1.00 91.25 81 THR A C 1
ATOM 583 O O . THR A 1 81 ? -1.242 1.184 14.561 1.00 91.25 81 THR A O 1
ATOM 586 N N . ASP A 1 82 ? -3.167 1.085 13.405 1.00 94.06 82 ASP A N 1
ATOM 587 C CA . ASP A 1 82 ? -3.044 -0.329 13.065 1.00 94.06 82 ASP A CA 1
ATOM 588 C C . ASP A 1 82 ? -2.308 -0.467 11.734 1.00 94.06 82 ASP A C 1
ATOM 590 O O . ASP A 1 82 ? -2.618 0.236 10.774 1.00 94.06 82 ASP A O 1
ATOM 594 N N . VAL A 1 83 ? -1.351 -1.386 11.642 1.00 95.12 83 VAL A N 1
ATOM 595 C CA . VAL A 1 83 ? -0.575 -1.602 10.418 1.00 95.12 83 VAL A CA 1
ATOM 596 C C . VAL A 1 83 ? -0.736 -3.044 9.965 1.00 95.12 83 VAL A C 1
ATOM 598 O O . VAL A 1 83 ? -0.578 -3.983 10.745 1.00 95.12 83 VAL A O 1
ATOM 601 N N . TYR A 1 84 ? -1.045 -3.233 8.684 1.00 96.00 84 TYR A N 1
ATOM 602 C CA . TYR A 1 84 ? -1.212 -4.552 8.080 1.00 96.00 84 TYR A CA 1
ATOM 603 C C . TYR A 1 84 ? -0.325 -4.715 6.860 1.00 96.00 84 TYR A C 1
ATOM 605 O O . TYR A 1 84 ? -0.112 -3.783 6.089 1.00 96.00 84 TYR A O 1
ATOM 613 N N . ARG A 1 85 ? 0.157 -5.940 6.670 1.00 95.44 85 ARG A N 1
ATOM 614 C CA . ARG A 1 85 ? 0.985 -6.342 5.543 1.00 95.44 85 ARG A CA 1
ATOM 615 C C . ARG A 1 85 ? 0.205 -7.287 4.641 1.00 95.44 85 ARG A C 1
ATOM 617 O O . AR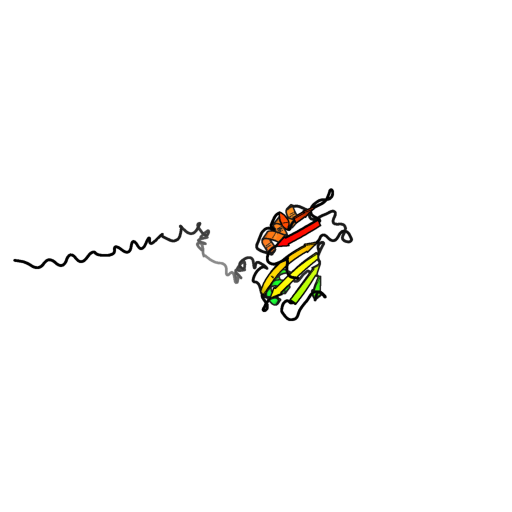G A 1 85 ? -0.245 -8.331 5.105 1.00 95.44 85 ARG A O 1
ATOM 624 N N . TYR A 1 86 ? 0.135 -6.944 3.363 1.00 95.94 86 TYR A N 1
ATOM 625 C CA . TYR A 1 86 ? -0.446 -7.732 2.284 1.00 95.94 86 TYR A CA 1
ATOM 626 C C . TYR A 1 86 ? 0.666 -8.139 1.323 1.00 95.94 86 TYR A C 1
ATOM 628 O O . TYR A 1 86 ? 1.460 -7.302 0.896 1.00 95.94 86 TYR A O 1
ATOM 636 N N . THR A 1 87 ? 0.749 -9.414 0.957 1.00 93.69 87 THR A N 1
ATOM 637 C CA . THR A 1 87 ? 1.816 -9.897 0.069 1.00 93.69 87 THR A CA 1
ATOM 638 C C . THR A 1 87 ? 1.258 -10.652 -1.133 1.00 93.69 87 THR A C 1
ATOM 640 O O . THR A 1 87 ? 0.535 -11.636 -0.971 1.00 93.69 87 THR A O 1
ATOM 643 N N . ARG A 1 88 ? 1.653 -10.209 -2.335 1.00 91.38 88 ARG A N 1
ATOM 644 C CA . ARG A 1 88 ? 1.434 -10.875 -3.630 1.00 91.38 88 ARG A CA 1
ATOM 645 C C . ARG A 1 88 ? 2.453 -10.361 -4.652 1.00 91.38 88 ARG A C 1
ATOM 647 O O . ARG A 1 88 ? 2.240 -9.334 -5.285 1.00 91.38 88 ARG A O 1
ATOM 654 N N . GLY A 1 89 ? 3.582 -11.053 -4.802 1.00 88.50 89 GLY A N 1
ATOM 655 C CA . GLY A 1 89 ? 4.687 -10.627 -5.682 1.00 88.50 89 GLY A CA 1
ATOM 656 C C . GLY A 1 89 ? 5.463 -9.405 -5.165 1.00 88.50 89 GLY A C 1
ATOM 657 O O . GLY A 1 89 ? 6.686 -9.415 -5.177 1.00 88.50 89 GLY A O 1
ATOM 658 N N . VAL A 1 90 ? 4.766 -8.412 -4.615 1.00 91.62 90 VAL A N 1
ATOM 659 C CA . VAL A 1 90 ? 5.286 -7.312 -3.794 1.00 91.62 90 VAL A CA 1
ATOM 660 C C . VAL A 1 90 ? 4.709 -7.401 -2.386 1.00 91.62 90 VAL A C 1
ATOM 662 O O . VAL A 1 90 ? 3.781 -8.175 -2.121 1.00 91.62 90 VAL A O 1
ATOM 665 N N . THR A 1 91 ? 5.253 -6.605 -1.476 1.00 93.44 91 THR A N 1
ATOM 666 C CA . THR A 1 91 ? 4.674 -6.413 -0.153 1.00 93.44 91 THR A CA 1
ATOM 667 C C . THR A 1 91 ? 4.089 -5.020 -0.037 1.00 93.44 91 THR A C 1
ATOM 669 O O . THR A 1 91 ? 4.798 -4.040 -0.200 1.00 93.44 91 THR A O 1
ATOM 672 N N . MET A 1 92 ? 2.807 -4.943 0.288 1.00 95.00 92 MET A N 1
ATOM 673 C CA . MET A 1 92 ? 2.091 -3.708 0.552 1.00 95.00 92 MET A CA 1
ATOM 674 C C . MET A 1 92 ? 1.817 -3.599 2.051 1.00 95.00 92 MET A C 1
ATOM 676 O O . MET A 1 92 ? 1.257 -4.508 2.659 1.00 95.00 92 MET A O 1
ATOM 680 N N . ILE A 1 93 ? 2.239 -2.500 2.654 1.00 95.19 93 ILE A N 1
ATOM 681 C CA . ILE A 1 93 ? 2.045 -2.168 4.061 1.00 95.19 93 ILE A CA 1
ATOM 682 C C . ILE A 1 93 ? 1.023 -1.042 4.107 1.00 95.19 93 ILE A C 1
ATOM 684 O O . ILE A 1 93 ? 1.209 -0.023 3.454 1.00 95.19 93 ILE A O 1
ATOM 688 N N . VAL A 1 94 ? -0.065 -1.236 4.843 1.00 96.19 94 VAL A N 1
ATOM 689 C CA . VAL A 1 94 ? -1.168 -0.275 4.926 1.00 96.19 94 VAL A CA 1
ATOM 690 C C . VAL A 1 94 ? -1.354 0.127 6.376 1.00 96.19 94 VAL A C 1
ATOM 692 O O . VAL A 1 94 ? -1.556 -0.737 7.235 1.00 96.19 94 VAL A O 1
ATOM 695 N N . ALA A 1 95 ? -1.298 1.429 6.632 1.00 95.44 95 ALA A N 1
ATOM 696 C CA . ALA A 1 95 ? -1.558 2.009 7.937 1.00 95.44 95 ALA A CA 1
ATOM 697 C C . ALA A 1 95 ? -3.001 2.505 8.026 1.00 95.44 95 ALA A C 1
ATOM 699 O O . ALA A 1 95 ? -3.500 3.179 7.121 1.00 95.44 95 ALA A O 1
ATOM 700 N N . PHE A 1 96 ? -3.652 2.203 9.145 1.00 95.12 96 PHE A N 1
ATOM 701 C CA . PHE A 1 96 ? -5.027 2.569 9.442 1.00 95.12 96 PHE A CA 1
ATOM 702 C C . PHE A 1 96 ? -5.090 3.423 10.701 1.00 95.12 96 PHE A C 1
ATOM 704 O O . PHE A 1 96 ? -4.527 3.064 11.732 1.00 95.12 96 PHE A O 1
ATOM 711 N N . ARG A 1 97 ? -5.836 4.526 10.647 1.00 94.19 97 ARG A N 1
ATOM 712 C CA . ARG A 1 97 ? -6.155 5.363 11.809 1.00 94.19 97 ARG A CA 1
ATOM 713 C C . ARG A 1 97 ? -7.667 5.512 11.883 1.00 94.19 97 ARG A C 1
ATOM 715 O O . ARG A 1 97 ? -8.283 5.914 10.904 1.00 94.19 97 ARG A O 1
ATOM 722 N N . ASN A 1 98 ? -8.263 5.184 13.030 1.00 93.62 98 ASN A N 1
ATOM 723 C CA . ASN A 1 98 ? -9.724 5.154 13.208 1.00 93.62 98 ASN A CA 1
ATOM 724 C C . ASN A 1 98 ? -10.453 4.307 12.141 1.00 93.62 98 ASN A C 1
ATOM 726 O O . ASN A 1 98 ? -11.466 4.744 11.602 1.00 93.62 98 ASN A O 1
ATOM 730 N N . ASP A 1 99 ? -9.918 3.122 11.821 1.00 94.06 99 ASP A N 1
ATOM 731 C CA . ASP A 1 99 ? -10.431 2.238 10.758 1.00 94.06 99 ASP A CA 1
ATOM 732 C C . ASP A 1 99 ? -10.483 2.902 9.369 1.00 94.06 99 ASP A C 1
ATOM 734 O O . ASP A 1 99 ? -11.372 2.636 8.573 1.00 94.06 99 ASP A O 1
ATOM 738 N N . GLN A 1 100 ? -9.540 3.793 9.056 1.00 95.31 100 GLN A N 1
ATOM 739 C CA . GLN A 1 100 ? -9.380 4.351 7.711 1.00 95.31 100 GLN A CA 1
ATOM 740 C C . GLN A 1 100 ? -7.933 4.242 7.265 1.00 95.31 100 GLN A C 1
ATOM 742 O O . GLN A 1 100 ? -7.032 4.618 8.016 1.00 95.31 100 GLN A O 1
ATOM 747 N N . ALA A 1 101 ? -7.706 3.750 6.049 1.00 95.56 101 ALA A N 1
ATOM 748 C CA . ALA A 1 101 ? -6.378 3.691 5.460 1.00 95.56 101 ALA A CA 1
ATOM 749 C C . ALA A 1 101 ? -5.848 5.112 5.222 1.00 95.56 101 ALA A C 1
ATOM 751 O O . ALA A 1 101 ? -6.433 5.883 4.457 1.00 95.56 101 ALA A O 1
ATOM 752 N N . ILE A 1 102 ? -4.744 5.453 5.881 1.00 94.31 102 ILE A N 1
ATOM 753 C CA . ILE A 1 102 ? -4.126 6.787 5.825 1.00 94.31 102 ILE A CA 1
ATOM 754 C C . ILE A 1 102 ? -2.842 6.817 5.000 1.00 94.31 102 ILE A C 1
ATOM 756 O O . ILE A 1 102 ? -2.434 7.885 4.549 1.00 94.31 102 ILE A O 1
ATOM 760 N N . GLY A 1 103 ? -2.226 5.660 4.773 1.00 94.06 103 GLY A N 1
ATOM 761 C CA . GLY A 1 103 ? -1.042 5.556 3.940 1.00 94.06 103 GLY A CA 1
ATOM 762 C C . GLY A 1 103 ? -0.731 4.118 3.555 1.00 94.06 103 GLY A C 1
ATOM 763 O O . GLY A 1 103 ? -1.143 3.162 4.223 1.00 94.06 103 GLY A O 1
ATOM 764 N N . VAL A 1 104 ? -0.025 3.987 2.439 1.00 95.56 104 VAL A N 1
ATOM 765 C CA . VAL A 1 104 ? 0.355 2.722 1.821 1.00 95.56 104 VAL A CA 1
ATOM 766 C C . VAL A 1 104 ? 1.821 2.794 1.428 1.00 95.56 104 VAL A C 1
ATOM 768 O O . VAL A 1 104 ? 2.252 3.761 0.813 1.00 95.56 104 VAL A O 1
ATOM 771 N N . TYR A 1 105 ? 2.582 1.763 1.765 1.00 94.62 105 TYR A N 1
ATOM 772 C CA . TYR A 1 105 ? 3.981 1.633 1.387 1.00 94.62 105 TYR A CA 1
ATOM 773 C C . TYR A 1 105 ? 4.180 0.298 0.698 1.00 94.62 105 TYR A C 1
ATOM 775 O O . TYR A 1 105 ? 3.799 -0.751 1.220 1.00 94.62 105 TYR A O 1
ATOM 783 N N . VAL A 1 106 ? 4.745 0.331 -0.496 1.00 94.56 106 VAL A N 1
ATOM 784 C CA . VAL A 1 106 ? 4.970 -0.848 -1.320 1.00 94.56 106 VAL A CA 1
ATOM 785 C C . VAL A 1 106 ? 6.459 -1.111 -1.371 1.00 94.56 106 VAL A C 1
ATOM 787 O O . VAL A 1 106 ? 7.236 -0.211 -1.653 1.00 94.56 106 VAL A O 1
ATOM 790 N N . ILE A 1 107 ? 6.844 -2.356 -1.121 1.00 92.56 107 ILE A N 1
ATOM 791 C CA . ILE A 1 107 ? 8.227 -2.822 -1.136 1.00 92.56 107 ILE A CA 1
ATOM 792 C C . ILE A 1 107 ? 8.311 -4.002 -2.093 1.00 92.56 107 ILE A C 1
ATOM 794 O O . ILE A 1 107 ? 7.475 -4.917 -2.062 1.00 92.56 107 ILE A O 1
ATOM 798 N N . ASP A 1 108 ? 9.332 -3.998 -2.936 1.00 90.25 108 ASP A N 1
ATOM 799 C CA . ASP A 1 108 ? 9.652 -5.127 -3.782 1.00 90.25 108 ASP A CA 1
ATOM 800 C C . ASP A 1 108 ? 9.985 -6.368 -2.936 1.00 90.25 108 ASP A C 1
ATOM 802 O O . ASP A 1 108 ? 10.449 -6.291 -1.797 1.00 90.25 108 ASP A O 1
ATOM 806 N N . ASN A 1 109 ? 9.695 -7.553 -3.469 1.00 83.94 109 ASN A N 1
ATOM 807 C CA . ASN A 1 109 ? 10.034 -8.804 -2.801 1.00 83.94 109 ASN A CA 1
ATOM 808 C C . ASN A 1 109 ? 11.006 -9.594 -3.686 1.00 83.94 109 ASN A C 1
ATOM 810 O O . ASN A 1 109 ? 10.563 -10.411 -4.498 1.00 83.94 109 ASN A O 1
ATOM 814 N N . PRO A 1 110 ? 12.329 -9.389 -3.546 1.00 67.31 110 PRO A N 1
ATOM 815 C CA . PRO A 1 110 ? 13.311 -10.008 -4.436 1.00 67.31 110 PRO A CA 1
ATOM 816 C C . PRO A 1 110 ? 13.287 -11.544 -4.362 1.00 67.31 110 PRO A C 1
ATOM 818 O O . PRO A 1 110 ? 13.551 -12.224 -5.352 1.00 67.31 110 PRO A O 1
ATOM 821 N N . GLY A 1 111 ? 12.869 -12.115 -3.224 1.00 62.75 111 GLY A N 1
ATOM 822 C CA . GLY A 1 111 ? 12.671 -13.560 -3.059 1.00 62.75 111 GLY A CA 1
ATOM 823 C C . GLY A 1 111 ? 11.496 -14.145 -3.857 1.00 6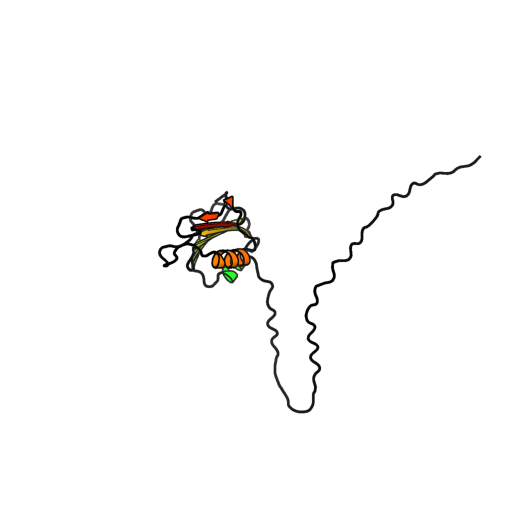2.75 111 GLY A C 1
ATOM 824 O O . GLY A 1 111 ? 11.388 -15.364 -3.960 1.00 62.75 111 GLY A O 1
ATOM 825 N N . ALA A 1 112 ? 10.631 -13.304 -4.437 1.00 65.06 112 ALA A N 1
ATOM 826 C CA . ALA A 1 112 ? 9.524 -13.710 -5.304 1.00 65.06 112 ALA A CA 1
ATOM 827 C C . ALA A 1 112 ? 9.895 -13.714 -6.803 1.00 65.06 112 ALA A C 1
ATOM 829 O O . ALA A 1 112 ? 9.018 -13.898 -7.645 1.00 65.06 112 ALA A O 1
ATOM 830 N N . GLY A 1 113 ? 11.174 -13.508 -7.148 1.00 60.53 113 GLY A N 1
ATOM 831 C CA . GLY A 1 113 ? 11.641 -13.452 -8.539 1.00 60.53 113 GLY A CA 1
ATOM 832 C C . GLY A 1 113 ? 11.385 -12.110 -9.231 1.00 60.53 113 GLY A C 1
ATOM 833 O O . GLY A 1 113 ? 11.515 -12.016 -10.448 1.00 60.53 113 GLY A O 1
ATOM 834 N N . VAL A 1 114 ? 11.025 -11.076 -8.467 1.00 62.50 114 VAL A N 1
ATOM 835 C CA . VAL A 1 114 ? 10.796 -9.719 -8.967 1.00 62.50 114 VAL A CA 1
ATOM 836 C C . VAL A 1 114 ? 12.105 -8.934 -8.879 1.00 62.50 114 VAL A C 1
ATOM 838 O O . VAL A 1 114 ? 12.664 -8.760 -7.799 1.00 62.50 114 VAL A O 1
ATOM 841 N N . THR A 1 115 ? 12.622 -8.493 -10.025 1.00 72.44 115 THR A N 1
ATOM 842 C CA . THR A 1 115 ? 13.814 -7.639 -10.135 1.00 72.44 115 THR A CA 1
ATOM 843 C C . THR A 1 115 ? 13.339 -6.186 -10.169 1.00 72.44 115 THR A C 1
ATOM 845 O O . THR A 1 115 ? 13.160 -5.624 -11.243 1.00 72.44 115 THR A O 1
ATOM 848 N N . GLY A 1 116 ? 13.008 -5.631 -8.999 1.00 81.38 116 GLY A N 1
ATOM 849 C CA . GLY A 1 116 ? 12.390 -4.307 -8.887 1.00 81.38 116 GLY A CA 1
ATOM 850 C C . GLY A 1 116 ? 10.924 -4.252 -9.348 1.00 81.38 116 GLY A C 1
ATOM 851 O O . GLY A 1 116 ? 10.425 -5.080 -10.111 1.00 81.38 116 GLY A O 1
ATOM 852 N N . ILE A 1 117 ? 10.195 -3.259 -8.853 1.00 87.38 117 ILE A N 1
ATOM 853 C CA . ILE A 1 117 ? 8.814 -2.971 -9.226 1.00 87.38 117 ILE A CA 1
ATOM 854 C C . ILE A 1 117 ? 8.828 -2.299 -10.601 1.00 87.38 117 ILE A C 1
ATOM 856 O O . ILE A 1 117 ? 9.355 -1.198 -10.777 1.00 87.38 117 ILE A O 1
ATOM 860 N N . ALA A 1 118 ? 8.244 -2.966 -11.594 1.00 87.38 118 ALA A N 1
ATOM 861 C CA . ALA A 1 118 ? 8.136 -2.416 -12.939 1.00 87.38 118 ALA A CA 1
ATOM 862 C C . ALA A 1 118 ? 7.248 -1.151 -12.950 1.00 87.38 118 ALA A C 1
ATOM 864 O O . ALA A 1 118 ? 6.222 -1.137 -12.266 1.00 87.38 118 ALA A O 1
ATOM 865 N N . PRO A 1 119 ? 7.539 -0.131 -13.783 1.00 87.44 119 PRO A N 1
ATOM 866 C CA . PRO A 1 119 ? 6.727 1.089 -13.859 1.00 87.44 119 PRO A CA 1
ATOM 867 C C . PRO A 1 119 ? 5.238 0.842 -14.144 1.00 87.44 119 PRO A C 1
ATOM 869 O O . PRO A 1 119 ? 4.380 1.532 -13.604 1.00 87.44 119 PRO A O 1
ATOM 872 N N . ALA A 1 120 ? 4.917 -0.178 -14.948 1.00 89.00 120 ALA A N 1
ATOM 873 C CA . ALA A 1 120 ? 3.532 -0.575 -15.205 1.00 89.00 120 ALA A CA 1
ATOM 874 C C . ALA A 1 120 ? 2.821 -1.048 -13.926 1.00 89.00 120 ALA A C 1
ATOM 876 O O . ALA A 1 120 ? 1.686 -0.654 -13.673 1.00 89.00 120 ALA A O 1
ATOM 877 N N . LEU A 1 121 ? 3.514 -1.824 -13.086 1.00 89.19 121 LEU A N 1
ATOM 878 C CA . LEU A 1 121 ? 2.978 -2.273 -11.805 1.00 89.19 121 LEU A CA 1
ATOM 879 C C . LEU A 1 121 ? 2.815 -1.097 -10.832 1.00 89.19 121 LEU A C 1
ATOM 881 O O . LEU A 1 121 ? 1.842 -1.066 -10.089 1.00 89.19 121 LEU A O 1
ATOM 885 N N . VAL A 1 122 ? 3.706 -0.100 -10.860 1.00 90.94 122 VAL A N 1
ATOM 886 C CA . VAL A 1 122 ? 3.526 1.130 -10.066 1.00 90.94 122 VAL A CA 1
ATOM 887 C C . VAL A 1 122 ? 2.251 1.872 -10.468 1.00 90.94 122 VAL A C 1
ATOM 889 O O . VAL A 1 122 ? 1.489 2.257 -9.587 1.00 90.94 122 VAL A O 1
ATOM 892 N N . ALA A 1 123 ? 1.965 2.021 -11.764 1.00 90.62 123 ALA A N 1
ATOM 893 C CA . ALA A 1 123 ? 0.734 2.669 -12.227 1.00 90.62 123 ALA A CA 1
A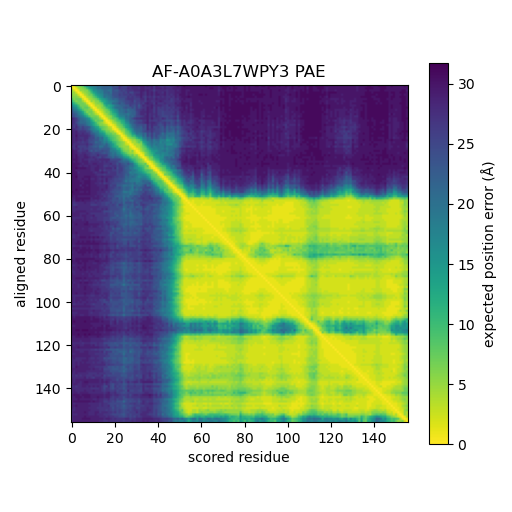TOM 894 C C . ALA A 1 123 ? -0.533 1.881 -11.831 1.00 90.62 123 ALA A C 1
ATOM 896 O O . ALA A 1 123 ? -1.531 2.463 -11.396 1.00 90.62 123 ALA A O 1
ATOM 897 N N . GLU A 1 124 ? -0.492 0.548 -11.931 1.00 91.44 124 GLU A N 1
ATOM 898 C CA . GLU A 1 124 ? -1.587 -0.320 -11.477 1.00 91.44 124 GLU A CA 1
ATOM 899 C C . GLU A 1 124 ? -1.832 -0.180 -9.969 1.00 91.44 124 GLU A C 1
ATOM 901 O O . GLU A 1 124 ? -2.970 0.010 -9.532 1.00 91.44 124 GLU A O 1
ATOM 906 N N . LEU A 1 125 ? -0.765 -0.226 -9.167 1.00 92.69 125 LEU A N 1
ATOM 907 C CA . LEU A 1 125 ? -0.853 -0.096 -7.716 1.00 92.69 125 LEU A CA 1
ATOM 908 C C . LEU A 1 125 ? -1.279 1.313 -7.295 1.00 92.69 125 LEU A C 1
ATOM 910 O O . LEU A 1 125 ? -2.093 1.435 -6.389 1.00 92.69 125 LEU A O 1
ATOM 914 N N . SER A 1 126 ? -0.823 2.362 -7.975 1.00 92.50 126 SER A N 1
ATOM 915 C CA . SER A 1 126 ? -1.243 3.747 -7.705 1.00 92.50 126 SER A CA 1
ATOM 916 C C . SER A 1 126 ? -2.732 3.947 -7.988 1.00 92.50 126 SER A C 1
ATOM 918 O O . SER A 1 126 ? -3.446 4.566 -7.200 1.00 92.50 126 SER A O 1
ATOM 920 N N . THR A 1 127 ? -3.245 3.317 -9.051 1.00 92.38 127 THR A N 1
ATOM 921 C CA . THR A 1 127 ? -4.685 3.296 -9.353 1.00 92.38 127 THR A CA 1
ATOM 922 C C . THR A 1 127 ? -5.483 2.584 -8.258 1.00 92.38 127 THR A C 1
ATOM 924 O O . THR A 1 127 ? -6.533 3.075 -7.843 1.00 92.38 127 THR A O 1
ATOM 927 N N . LEU A 1 128 ? -4.990 1.440 -7.771 1.00 92.69 128 LEU A N 1
ATOM 928 C CA . LEU A 1 128 ? -5.616 0.686 -6.680 1.00 92.69 128 LEU A CA 1
ATOM 929 C C . LEU A 1 128 ? -5.602 1.470 -5.357 1.00 92.69 128 LEU A C 1
ATOM 931 O O . LEU A 1 128 ? -6.600 1.508 -4.635 1.00 92.69 128 LEU A O 1
ATOM 935 N N . ILE A 1 129 ? -4.478 2.118 -5.052 1.00 94.00 129 ILE A N 1
ATOM 936 C CA . ILE A 1 129 ? -4.298 2.933 -3.849 1.00 94.00 129 ILE A CA 1
ATOM 937 C C . ILE A 1 129 ? -5.188 4.183 -3.908 1.00 94.00 129 ILE A C 1
ATOM 939 O O . ILE A 1 129 ? -5.770 4.574 -2.894 1.00 94.00 129 ILE A O 1
ATOM 943 N N . GLY A 1 130 ? -5.354 4.755 -5.101 1.00 92.44 130 GLY A N 1
ATOM 944 C CA . GLY A 1 130 ? -6.128 5.968 -5.363 1.00 92.44 130 GLY A CA 1
ATOM 945 C C . GLY A 1 130 ? -5.290 7.244 -5.421 1.00 92.44 130 GLY A C 1
ATOM 946 O O . GLY A 1 130 ? -5.859 8.334 -5.432 1.00 92.44 130 GLY A O 1
ATOM 947 N N . ALA A 1 131 ? -3.961 7.128 -5.439 1.00 91.75 131 ALA A N 1
ATOM 948 C CA . ALA A 1 131 ? -3.035 8.246 -5.577 1.00 91.75 131 ALA A CA 1
ATOM 949 C C . ALA A 1 131 ? -1.669 7.766 -6.092 1.00 91.75 131 ALA A C 1
ATOM 951 O O . ALA A 1 131 ? -1.286 6.614 -5.886 1.00 91.75 131 ALA A O 1
ATOM 952 N N . GLU A 1 132 ? -0.953 8.671 -6.758 1.00 91.88 132 GLU A N 1
ATOM 953 C CA . GLU A 1 132 ? 0.428 8.462 -7.203 1.00 91.88 132 GLU A CA 1
ATOM 954 C C . GLU A 1 132 ? 1.410 8.717 -6.048 1.00 91.88 132 GLU A C 1
ATOM 956 O O . GLU A 1 132 ? 1.126 9.562 -5.192 1.00 91.88 132 GLU A O 1
ATOM 961 N N . PRO A 1 133 ? 2.561 8.026 -6.017 1.00 91.88 133 PRO A N 1
ATOM 962 C CA . PRO A 1 133 ? 3.597 8.293 -5.032 1.00 91.88 133 PRO A CA 1
ATOM 963 C C . PRO A 1 133 ? 4.260 9.648 -5.264 1.00 91.88 133 PRO A C 1
ATOM 965 O O . PRO A 1 133 ? 4.522 10.055 -6.401 1.00 91.88 133 PRO A O 1
ATOM 968 N N . ASP A 1 134 ? 4.610 10.318 -4.170 1.00 88.62 134 ASP A N 1
ATOM 969 C CA . ASP A 1 134 ? 5.480 11.482 -4.235 1.00 88.62 134 ASP A CA 1
ATOM 970 C C . ASP A 1 134 ? 6.889 11.046 -4.648 1.00 88.62 134 ASP A C 1
ATOM 972 O O . ASP A 1 134 ? 7.410 10.034 -4.183 1.00 88.62 134 ASP A O 1
ATOM 976 N N . ALA A 1 135 ? 7.557 11.833 -5.495 1.00 87.94 135 ALA A N 1
ATOM 977 C CA . ALA A 1 135 ? 8.895 11.489 -5.988 1.00 87.94 135 ALA A CA 1
ATOM 978 C C . ALA A 1 135 ? 9.941 11.329 -4.866 1.00 87.94 135 ALA A C 1
ATOM 980 O O . ALA A 1 135 ? 10.942 10.648 -5.061 1.00 87.94 135 ALA A O 1
ATOM 981 N N . ALA A 1 136 ? 9.719 11.960 -3.707 1.00 88.31 136 ALA A N 1
ATOM 982 C CA . ALA A 1 136 ? 10.570 11.823 -2.526 1.00 88.31 136 ALA A CA 1
ATOM 983 C C . ALA A 1 136 ? 10.394 10.474 -1.810 1.00 88.31 136 ALA A C 1
ATOM 985 O O . ALA A 1 136 ? 11.324 10.018 -1.149 1.00 88.31 136 ALA A O 1
ATOM 986 N N . ASP A 1 137 ? 9.232 9.842 -1.976 1.00 88.81 137 ASP A N 1
ATOM 987 C CA . ASP A 1 137 ? 8.891 8.564 -1.361 1.00 88.81 137 ASP A CA 1
ATOM 988 C C . ASP A 1 137 ? 9.157 7.386 -2.302 1.00 88.81 137 ASP A C 1
ATOM 990 O O . ASP A 1 137 ? 8.894 6.253 -1.920 1.00 88.81 137 ASP A O 1
ATOM 994 N N . VAL A 1 138 ? 9.677 7.624 -3.515 1.00 92.12 138 VAL A N 1
ATOM 995 C CA . VAL A 1 138 ? 10.100 6.583 -4.462 1.00 92.12 138 VAL A CA 1
ATOM 996 C C . VAL A 1 138 ? 11.597 6.335 -4.317 1.00 92.12 138 VAL A C 1
ATOM 998 O O . VAL A 1 138 ? 12.418 7.213 -4.578 1.00 92.12 138 VAL A O 1
ATOM 1001 N N . ILE A 1 139 ? 11.967 5.105 -3.976 1.00 90.94 139 ILE A N 1
ATOM 1002 C CA . ILE A 1 139 ? 13.362 4.671 -3.887 1.00 90.94 139 ILE A CA 1
ATOM 1003 C C . ILE A 1 139 ? 13.617 3.655 -4.996 1.00 90.94 139 ILE A C 1
ATOM 1005 O O . ILE A 1 139 ? 12.875 2.689 -5.173 1.00 90.94 139 ILE A O 1
ATOM 1009 N N . SER A 1 140 ? 14.682 3.875 -5.760 1.00 91.00 140 SER A N 1
ATOM 1010 C CA . SER A 1 140 ? 15.065 3.052 -6.908 1.00 91.00 140 SER A CA 1
ATOM 1011 C C . SER A 1 140 ? 16.568 2.794 -6.938 1.00 91.00 140 SER A C 1
ATOM 1013 O O . SER A 1 140 ? 17.348 3.631 -6.487 1.00 91.00 140 SER A O 1
ATOM 1015 N N . ASP A 1 141 ? 16.973 1.675 -7.530 1.00 87.31 141 ASP A N 1
ATOM 1016 C CA . ASP A 1 141 ? 18.366 1.320 -7.801 1.00 87.31 141 ASP A CA 1
ATOM 1017 C C . ASP A 1 141 ? 18.578 0.991 -9.294 1.00 87.31 141 ASP A C 1
ATOM 1019 O O . ASP A 1 141 ? 17.729 1.273 -10.143 1.00 87.31 141 ASP A O 1
ATOM 1023 N N . GLU A 1 142 ? 19.728 0.401 -9.633 1.00 83.06 142 GLU A N 1
ATOM 1024 C CA . GLU A 1 142 ? 20.057 -0.024 -11.003 1.00 83.06 142 GLU A CA 1
ATOM 1025 C C . GLU A 1 142 ? 19.111 -1.103 -11.569 1.00 83.06 142 GLU A C 1
ATOM 1027 O O . GLU A 1 142 ? 19.068 -1.306 -12.783 1.00 83.06 142 GLU A O 1
ATOM 1032 N N . TYR A 1 143 ? 18.330 -1.766 -10.710 1.00 81.25 143 TYR A N 1
ATOM 1033 C CA . TYR A 1 143 ? 17.361 -2.804 -11.056 1.00 81.25 143 TYR A CA 1
ATOM 1034 C C . TYR A 1 143 ? 15.917 -2.282 -11.125 1.00 81.25 143 TYR A C 1
ATOM 1036 O O . TYR A 1 143 ? 15.020 -3.043 -11.483 1.00 81.25 143 TYR A O 1
ATOM 1044 N N . GLY A 1 144 ? 15.675 -1.001 -10.826 1.00 85.19 144 GLY A N 1
ATOM 1045 C CA . GLY A 1 144 ? 14.361 -0.362 -10.914 1.00 85.19 144 GLY A CA 1
ATOM 1046 C C . GLY A 1 144 ? 13.845 0.150 -9.571 1.00 85.19 144 GLY A C 1
ATOM 1047 O O . GLY A 1 144 ? 14.614 0.450 -8.662 1.00 85.19 144 GLY A O 1
ATOM 1048 N N . ILE A 1 145 ? 12.523 0.299 -9.445 1.00 90.38 145 ILE A N 1
ATOM 1049 C CA . ILE A 1 145 ? 11.895 0.833 -8.227 1.00 90.38 145 ILE A CA 1
ATOM 1050 C C . ILE A 1 145 ? 11.916 -0.248 -7.143 1.00 90.38 145 ILE A C 1
ATOM 1052 O O . ILE A 1 145 ? 11.482 -1.372 -7.370 1.00 90.38 145 ILE A O 1
ATOM 1056 N N . ARG A 1 146 ? 12.431 0.076 -5.961 1.00 91.44 146 ARG A N 1
ATOM 1057 C CA . ARG A 1 146 ? 12.531 -0.837 -4.813 1.00 91.44 146 ARG A CA 1
ATOM 1058 C C . ARG A 1 146 ? 11.361 -0.679 -3.875 1.00 91.44 146 ARG A C 1
ATOM 1060 O O . ARG A 1 146 ? 10.802 -1.662 -3.403 1.00 91.44 146 ARG A O 1
ATOM 1067 N N . GLU A 1 147 ? 10.973 0.558 -3.643 1.00 92.75 147 GLU A N 1
ATOM 1068 C CA . GLU A 1 147 ? 9.894 0.878 -2.735 1.00 92.75 147 GLU A CA 1
ATOM 1069 C C . GLU A 1 147 ? 9.277 2.219 -3.104 1.00 92.75 147 GLU A C 1
ATOM 1071 O O . GLU A 1 147 ? 9.932 3.075 -3.708 1.00 92.75 147 GLU A O 1
ATOM 1076 N N . PHE A 1 148 ? 7.994 2.368 -2.791 1.00 94.06 148 PHE A N 1
ATOM 1077 C CA . PHE A 1 148 ? 7.317 3.649 -2.888 1.00 94.06 148 PHE A CA 1
ATOM 1078 C C . PHE A 1 148 ? 6.231 3.811 -1.827 1.00 94.06 148 PHE A C 1
ATOM 1080 O O . PHE A 1 148 ? 5.546 2.848 -1.472 1.00 94.06 148 PHE A O 1
ATOM 1087 N N . GLY A 1 149 ? 6.060 5.039 -1.345 1.00 92.31 149 GLY A N 1
ATOM 1088 C CA . GLY A 1 149 ? 5.010 5.427 -0.407 1.00 92.31 149 GLY A CA 1
ATOM 1089 C C . GLY A 1 149 ? 3.923 6.290 -1.042 1.00 92.31 149 GLY A C 1
ATOM 1090 O O . GLY A 1 149 ? 4.178 7.042 -1.977 1.00 92.31 149 GLY A O 1
ATOM 1091 N N . VAL A 1 150 ? 2.700 6.183 -0.521 1.00 93.44 150 VAL A N 1
ATOM 1092 C CA . VAL A 1 150 ? 1.560 7.036 -0.872 1.00 93.44 150 VAL A CA 1
ATOM 1093 C C . VAL A 1 150 ? 0.770 7.371 0.397 1.00 93.44 150 VAL A C 1
ATOM 1095 O O . VAL A 1 150 ? 0.352 6.471 1.128 1.00 93.44 150 VAL A O 1
ATOM 1098 N N . GLY A 1 151 ? 0.509 8.656 0.645 1.00 90.00 151 GLY A N 1
ATOM 1099 C CA . GLY A 1 151 ? -0.239 9.129 1.819 1.00 90.00 151 GLY A CA 1
ATOM 1100 C C . GLY A 1 151 ? 0.644 9.392 3.046 1.00 90.00 151 GLY A C 1
ATOM 1101 O O . GLY A 1 151 ? 1.818 9.721 2.921 1.00 90.00 151 GLY A O 1
ATOM 1102 N N . ASP A 1 152 ? 0.079 9.281 4.252 1.00 88.62 152 ASP A N 1
ATOM 1103 C CA . ASP A 1 152 ? 0.813 9.484 5.513 1.00 88.62 152 ASP A CA 1
ATOM 1104 C C . ASP A 1 152 ? 1.699 8.260 5.801 1.00 88.62 152 ASP A C 1
ATOM 1106 O O . ASP A 1 152 ? 1.273 7.349 6.508 1.00 88.62 152 ASP A O 1
ATOM 1110 N N . VAL A 1 153 ? 2.899 8.222 5.201 1.00 80.44 153 VAL A N 1
ATOM 1111 C CA . VAL A 1 153 ? 3.888 7.125 5.314 1.00 80.44 153 VAL A CA 1
ATOM 1112 C C . VAL A 1 153 ? 5.039 7.398 6.291 1.00 80.44 153 VAL A C 1
ATOM 1114 O O . VAL A 1 153 ? 5.826 6.507 6.593 1.00 80.44 153 VAL A O 1
ATOM 1117 N N . THR A 1 154 ? 5.143 8.618 6.822 1.00 66.31 154 THR A N 1
ATOM 1118 C CA . THR A 1 154 ? 6.284 9.069 7.647 1.00 66.31 154 THR A CA 1
ATOM 1119 C C . THR A 1 154 ? 6.138 8.775 9.144 1.00 66.31 154 THR A C 1
ATOM 1121 O O . THR A 1 154 ? 7.022 9.121 9.928 1.00 66.31 154 THR A O 1
ATOM 1124 N N . SER A 1 155 ? 5.033 8.157 9.568 1.00 56.56 155 SER A N 1
ATOM 1125 C CA . SER A 1 155 ? 4.609 8.121 10.973 1.00 56.56 155 SER A CA 1
ATOM 1126 C C . SER A 1 155 ? 4.373 6.713 11.552 1.00 56.56 155 SER A C 1
ATOM 1128 O O . SER A 1 155 ? 3.589 6.571 12.495 1.00 56.56 155 SER A O 1
ATOM 1130 N N . TRP A 1 156 ? 5.021 5.674 11.006 1.00 60.31 156 TRP A N 1
ATOM 1131 C CA . TRP A 1 156 ? 4.778 4.261 11.362 1.00 60.31 156 TRP A CA 1
ATOM 1132 C C . TRP A 1 156 ? 5.904 3.600 12.156 1.00 60.31 156 TRP A C 1
ATOM 1134 O O . TRP A 1 156 ? 7.087 3.920 11.909 1.00 60.31 156 TRP A O 1
#

Secondary structure (DSSP, 8-state):
----------------PPP----------------S-----------------STT--HHHHHHHTTTSEEEE-TT--SS-EEEEEEESEEEEEEEETTEEEEEEEEE-GGGT-SSB-HHHHHHHHHHHTSPPPTTSEEEETTEEEEEEEES-S--

pLDDT: mean 73.73, std 23.28, range [34.12, 96.44]

Radius of gyration: 26.08 Å; Cα contacts (8 Å, |Δi|>4): 219; chains: 1; bounding box: 63×86×52 Å

Solvent-accessible surface area (backbone atoms only — not comparable to full-atom values): 9685 Å² total; per-residue (Å²): 138,80,89,78,85,84,79,81,77,81,79,79,77,76,78,77,71,73,79,72,82,72,77,79,73,85,78,78,79,82,78,82,89,80,77,90,75,94,72,96,68,86,78,77,74,78,74,78,70,76,84,76,37,36,61,67,27,34,62,70,55,43,46,65,75,42,62,93,34,54,71,45,81,41,89,71,40,52,102,70,34,49,30,35,36,35,40,69,68,36,37,40,38,39,35,24,45,94,61,18,26,50,18,36,37,37,35,51,29,64,91,65,76,40,71,35,48,50,70,69,56,50,55,53,48,21,58,46,38,62,49,71,58,50,77,88,42,49,43,65,59,100,62,37,34,44,33,36,27,30,71,68,60,90,82,113

Nearest PDB structures (foldseek):
  2w7q-assembly2_B  TM=6.706E-01  e=2.072E-01  Pseudomonas aeruginosa PAO1
  4ifa-assembly1_A  TM=3.790E-01  e=2.471E-01  Bacillus anthracis str. Ames
  5uxb-assembly1_A  TM=3.059E-01  e=5.248E+00  Brachybacterium faecium DSM 4810